Protein AF-A0A951NKJ4-F1 (afdb_monomer_lite)

Radius of gyration: 21.26 Å; chains: 1; bounding box: 44×71×41 Å

Foldseek 3Di:
DADPPQDDPVRVCLQQVLCVLVVVVLVVLCVVVVWDWDACPPNFGKTWTWDADPQKIKIWIWGQQDSVLSFIWIKIKIWHDDPNFIWIDMDTLDDRHRSVVCSVCVNVSVVVRVVVRVVDDPVNTGGDDPPPGRPVVVVPPPPPPVVVVVVVVVVVVVVVVVVVPD

Structure (mmCIF, N/CA/C/O backbone):
data_AF-A0A951NKJ4-F1
#
_entry.id   AF-A0A951NKJ4-F1
#
loop_
_atom_site.group_PDB
_atom_site.id
_atom_sit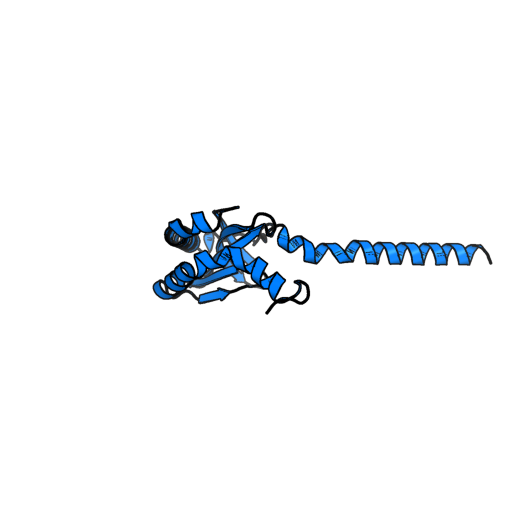e.type_symbol
_atom_site.label_atom_id
_atom_site.label_alt_id
_atom_site.label_comp_id
_atom_site.label_asym_id
_atom_site.label_entity_id
_atom_site.label_seq_id
_atom_site.pdbx_PDB_ins_code
_atom_site.Cartn_x
_atom_site.Cartn_y
_atom_site.Cartn_z
_atom_site.occupancy
_atom_site.B_iso_or_equiv
_atom_site.auth_seq_id
_atom_site.auth_comp_id
_atom_site.auth_asym_id
_atom_site.auth_atom_id
_atom_site.pdbx_PDB_model_num
ATOM 1 N N . MET A 1 1 ? -3.614 14.538 -9.812 1.00 42.12 1 MET A N 1
ATOM 2 C CA . MET A 1 1 ? -3.002 15.670 -10.545 1.00 42.12 1 MET A CA 1
ATOM 3 C C . MET A 1 1 ? -1.545 15.747 -10.124 1.00 42.12 1 MET A C 1
ATOM 5 O O . MET A 1 1 ? -1.299 15.457 -8.957 1.00 42.12 1 MET A O 1
ATOM 9 N N . PRO A 1 2 ? -0.606 16.087 -11.025 1.00 43.12 2 PRO A N 1
ATOM 10 C CA . PRO A 1 2 ? 0.763 16.387 -10.625 1.00 43.12 2 PRO A CA 1
ATOM 11 C C . PRO A 1 2 ? 0.708 17.581 -9.671 1.00 43.12 2 PRO A C 1
ATOM 13 O O . PRO A 1 2 ? 0.096 18.592 -10.014 1.00 43.12 2 PRO A O 1
ATOM 16 N N . ASN A 1 3 ? 1.285 17.452 -8.478 1.00 48.06 3 ASN A N 1
ATOM 17 C CA . ASN A 1 3 ? 1.550 18.628 -7.661 1.00 48.06 3 ASN A CA 1
ATOM 18 C C . ASN A 1 3 ? 2.606 19.473 -8.382 1.00 48.06 3 ASN A C 1
ATOM 20 O O . ASN A 1 3 ? 3.521 18.952 -9.021 1.00 48.06 3 ASN A O 1
ATOM 24 N N . ASP A 1 4 ? 2.455 20.781 -8.253 1.00 45.28 4 ASP A N 1
ATOM 25 C CA . ASP A 1 4 ? 3.088 21.897 -8.967 1.00 45.28 4 ASP A CA 1
ATOM 26 C C . ASP A 1 4 ? 4.636 21.906 -8.927 1.00 45.28 4 ASP A C 1
ATOM 28 O O . ASP A 1 4 ? 5.287 22.791 -9.482 1.00 45.28 4 ASP A O 1
ATOM 32 N N . SER A 1 5 ? 5.235 20.919 -8.262 1.00 51.00 5 SER A N 1
ATOM 33 C CA . SER A 1 5 ? 6.661 20.714 -8.043 1.00 51.00 5 SER A CA 1
ATOM 34 C C . SER A 1 5 ? 7.296 19.626 -8.923 1.00 51.00 5 SER A C 1
ATOM 36 O O . SER A 1 5 ? 8.517 19.491 -8.890 1.00 51.00 5 SER A O 1
ATOM 38 N N . GLN A 1 6 ? 6.530 18.872 -9.728 1.00 51.56 6 GLN A N 1
ATOM 39 C CA . GLN A 1 6 ? 7.053 17.729 -10.500 1.00 51.56 6 GLN A CA 1
ATOM 40 C C . GLN A 1 6 ? 6.871 17.863 -12.020 1.00 51.56 6 GLN A C 1
ATOM 42 O O . GLN A 1 6 ? 6.165 17.085 -12.651 1.00 51.56 6 GLN A O 1
ATOM 47 N N . GLY A 1 7 ? 7.580 18.828 -12.614 1.00 60.50 7 GLY A N 1
ATOM 48 C CA . GLY A 1 7 ? 7.988 18.790 -14.025 1.00 60.50 7 GLY A CA 1
ATOM 49 C C . GLY A 1 7 ? 6.879 18.715 -15.087 1.00 60.50 7 GLY A C 1
ATOM 50 O O . GLY A 1 7 ? 5.689 18.865 -14.830 1.00 60.50 7 GLY A O 1
ATOM 51 N N . SER A 1 8 ? 7.298 18.554 -16.344 1.00 76.94 8 SER A N 1
ATOM 52 C CA . SER A 1 8 ? 6.390 18.359 -17.479 1.00 76.94 8 SER A CA 1
ATOM 53 C C . SER A 1 8 ? 5.602 17.044 -17.339 1.00 76.94 8 SER A C 1
ATOM 55 O O . SER A 1 8 ? 6.033 16.158 -16.600 1.00 76.94 8 SER A O 1
ATOM 57 N N . PRO A 1 9 ? 4.495 16.852 -18.083 1.00 83.31 9 PRO A N 1
ATOM 58 C CA . PRO A 1 9 ? 3.787 15.567 -18.142 1.00 83.31 9 PRO A CA 1
ATOM 59 C C . PRO A 1 9 ? 4.709 14.352 -18.353 1.00 83.31 9 PRO A C 1
ATOM 61 O O . PRO A 1 9 ? 4.499 13.309 -17.739 1.00 83.31 9 PRO A O 1
ATOM 64 N N . ASP A 1 10 ? 5.781 14.515 -19.133 1.00 85.56 10 ASP A N 1
ATOM 65 C CA . ASP A 1 10 ? 6.783 13.470 -19.376 1.00 85.56 10 ASP A CA 1
ATOM 66 C C . ASP A 1 10 ? 7.566 13.077 -18.113 1.00 85.56 10 ASP A C 1
ATOM 68 O O . ASP A 1 10 ? 7.984 11.931 -17.962 1.00 85.56 10 ASP A O 1
ATOM 72 N N . ALA A 1 11 ? 7.807 14.026 -17.201 1.00 85.38 11 ALA A N 1
ATOM 73 C CA . ALA A 1 11 ? 8.478 13.745 -15.936 1.00 85.38 11 ALA A CA 1
ATOM 74 C C . ALA A 1 11 ? 7.587 12.886 -15.034 1.00 85.38 11 ALA A C 1
ATOM 76 O O . ALA A 1 11 ? 8.049 11.880 -14.504 1.00 85.38 11 ALA A O 1
ATOM 77 N N . TRP A 1 12 ? 6.303 13.231 -14.943 1.00 87.31 12 TRP A N 1
ATOM 78 C CA . TRP A 1 12 ? 5.326 12.446 -14.194 1.00 87.31 12 TRP A CA 1
ATOM 79 C C . TRP A 1 12 ? 5.147 11.036 -14.770 1.00 87.31 12 TRP A C 1
ATOM 81 O O . TRP A 1 12 ? 5.111 10.055 -14.031 1.00 87.31 12 TRP A O 1
ATOM 91 N N . GLU A 1 13 ? 5.113 10.910 -16.097 1.00 89.50 13 GLU A N 1
ATOM 92 C CA . GLU A 1 13 ? 5.053 9.607 -16.760 1.00 89.50 13 GLU A CA 1
ATOM 93 C C . GLU A 1 13 ? 6.248 8.710 -16.399 1.00 89.50 13 GLU A C 1
ATOM 95 O O . GLU A 1 13 ? 6.059 7.518 -16.148 1.00 89.50 13 GLU A O 1
ATOM 100 N N . ARG A 1 14 ? 7.463 9.267 -16.310 1.00 89.94 14 ARG A N 1
ATOM 101 C CA . ARG A 1 14 ? 8.644 8.509 -15.865 1.00 89.94 14 ARG A CA 1
ATOM 102 C C . ARG A 1 14 ? 8.539 8.058 -14.411 1.00 89.94 14 ARG A C 1
ATOM 104 O O . ARG A 1 14 ? 8.940 6.941 -14.109 1.00 89.94 14 ARG A O 1
ATOM 111 N N . LEU A 1 15 ? 7.980 8.896 -13.542 1.00 91.19 15 LEU A N 1
ATOM 112 C CA . LEU A 1 15 ? 7.789 8.580 -12.125 1.00 91.19 15 LEU A CA 1
ATOM 113 C C . LEU A 1 15 ? 6.744 7.488 -11.898 1.00 91.19 15 LEU A C 1
ATOM 115 O O . LEU A 1 15 ? 6.904 6.645 -11.023 1.00 91.19 15 LEU A O 1
ATOM 119 N N . GLU A 1 16 ? 5.676 7.470 -12.691 1.00 93.44 16 GLU A N 1
ATOM 120 C CA . GLU A 1 16 ? 4.668 6.412 -12.602 1.00 93.44 16 GLU A CA 1
ATOM 121 C C . GLU A 1 16 ? 5.094 5.103 -13.270 1.00 93.44 16 GLU A C 1
ATOM 123 O O . GLU A 1 16 ? 4.543 4.049 -12.940 1.00 93.44 16 GLU A O 1
ATOM 128 N N . ALA A 1 17 ? 6.038 5.150 -14.216 1.00 94.62 17 ALA A N 1
ATOM 129 C CA . ALA A 1 17 ? 6.420 3.998 -15.026 1.00 94.62 17 ALA A CA 1
ATOM 130 C C . ALA A 1 17 ? 6.733 2.728 -14.204 1.00 94.62 17 ALA A C 1
ATOM 132 O O . ALA A 1 17 ? 6.214 1.676 -14.586 1.00 94.62 17 ALA A O 1
ATOM 133 N N . PRO A 1 18 ? 7.455 2.793 -13.063 1.00 95.75 18 PRO A N 1
ATOM 134 C CA . PRO A 1 18 ? 7.733 1.622 -12.230 1.00 95.75 18 PRO A CA 1
ATOM 135 C C . PRO A 1 18 ? 6.489 0.918 -11.680 1.00 95.75 18 PRO A C 1
ATOM 137 O O . PRO A 1 18 ? 6.519 -0.281 -11.451 1.00 95.75 18 PRO A O 1
ATOM 140 N N . LEU A 1 19 ? 5.367 1.613 -11.480 1.00 96.31 19 LEU A N 1
ATOM 141 C CA . LEU A 1 19 ? 4.150 0.995 -10.937 1.00 96.31 19 LEU A CA 1
ATOM 142 C C . LEU A 1 19 ? 3.266 0.355 -12.014 1.00 96.31 19 LEU A C 1
ATOM 144 O O . LEU A 1 19 ? 2.434 -0.497 -11.698 1.00 96.31 19 LEU A O 1
ATOM 148 N N . ARG A 1 20 ? 3.449 0.721 -13.290 1.00 95.38 20 ARG A N 1
ATOM 149 C CA . ARG A 1 20 ? 2.605 0.249 -14.404 1.00 95.38 20 ARG A CA 1
ATOM 150 C C . ARG A 1 20 ? 2.521 -1.278 -14.527 1.00 95.38 20 ARG A C 1
ATOM 152 O O . ARG A 1 20 ? 1.413 -1.756 -14.775 1.00 95.38 20 ARG A O 1
ATOM 159 N N . PRO A 1 21 ? 3.602 -2.063 -14.341 1.00 96.19 21 PRO A N 1
ATOM 160 C CA . PRO A 1 21 ? 3.511 -3.524 -14.386 1.00 96.19 21 PRO A CA 1
ATOM 161 C C . PRO A 1 21 ? 2.542 -4.110 -13.345 1.00 96.19 21 PRO A C 1
ATOM 163 O O . PRO A 1 21 ? 1.961 -5.171 -13.567 1.00 96.19 21 PRO A O 1
ATOM 166 N N . LEU A 1 22 ? 2.318 -3.405 -12.232 1.00 97.50 22 LEU A N 1
ATOM 167 C CA . LEU A 1 22 ? 1.516 -3.866 -11.093 1.00 97.50 22 LEU A CA 1
ATOM 168 C C . LEU A 1 22 ? 0.029 -3.495 -11.216 1.00 97.50 22 LEU A C 1
ATOM 170 O O . LEU A 1 22 ? -0.824 -4.143 -10.609 1.00 97.50 22 LEU A O 1
ATOM 174 N N . ASP A 1 23 ? -0.296 -2.475 -12.014 1.00 97.06 23 ASP A N 1
ATOM 175 C CA . ASP A 1 23 ? -1.623 -1.851 -12.097 1.00 97.06 23 ASP A CA 1
ATOM 176 C C . ASP A 1 23 ? -2.765 -2.853 -12.316 1.00 97.06 23 ASP A C 1
ATOM 178 O O . ASP A 1 23 ? -3.812 -2.773 -11.668 1.00 97.06 23 ASP A O 1
ATOM 182 N N . SER A 1 24 ? -2.584 -3.791 -13.250 1.00 97.38 24 SER A N 1
ATOM 183 C CA . SER A 1 24 ? -3.634 -4.753 -13.601 1.00 97.38 24 SER A CA 1
ATOM 184 C C . SER A 1 24 ? -3.962 -5.687 -12.433 1.00 97.38 24 SER A C 1
ATOM 186 O O . SER A 1 24 ? -5.136 -5.876 -12.106 1.00 97.38 24 SER A O 1
ATOM 188 N N . ALA A 1 25 ? -2.933 -6.201 -11.757 1.00 97.88 25 ALA A N 1
ATOM 189 C CA . ALA A 1 25 ? -3.075 -7.085 -10.611 1.00 97.88 25 ALA A CA 1
ATOM 190 C C . ALA A 1 25 ? -3.651 -6.344 -9.399 1.00 97.88 25 ALA A C 1
ATOM 192 O O . ALA A 1 25 ? -4.570 -6.848 -8.758 1.00 97.88 25 ALA A O 1
ATOM 193 N N . VAL A 1 26 ? -3.188 -5.118 -9.125 1.00 98.44 26 VAL A N 1
ATOM 194 C CA . VAL A 1 26 ? -3.698 -4.297 -8.016 1.00 98.44 26 VAL A CA 1
ATOM 195 C C . VAL A 1 26 ? -5.179 -3.955 -8.212 1.00 98.44 26 VAL A C 1
ATOM 197 O O . VAL A 1 26 ? -5.975 -4.120 -7.286 1.00 98.44 26 VAL A O 1
ATOM 200 N N . ARG A 1 27 ? -5.589 -3.546 -9.423 1.00 98.56 27 ARG A N 1
ATOM 201 C CA . ARG A 1 27 ? -7.004 -3.271 -9.741 1.00 98.56 27 ARG A CA 1
ATOM 202 C C . ARG A 1 27 ? -7.867 -4.526 -9.635 1.00 98.56 27 ARG A C 1
ATOM 204 O O . ARG A 1 27 ? -8.955 -4.474 -9.061 1.00 98.56 27 ARG A O 1
ATOM 211 N N . ALA A 1 28 ? -7.389 -5.658 -10.155 1.00 98.38 28 ALA A N 1
ATOM 212 C CA . ALA A 1 28 ? -8.097 -6.929 -10.038 1.00 98.38 28 ALA A CA 1
ATOM 213 C C . ALA A 1 28 ? -8.256 -7.345 -8.568 1.00 98.38 28 ALA A C 1
ATOM 215 O O . ALA A 1 28 ? -9.346 -7.734 -8.153 1.00 98.38 28 ALA A O 1
ATOM 216 N N . PHE A 1 29 ? -7.199 -7.205 -7.768 1.00 98.56 29 PHE A N 1
ATOM 217 C CA . PHE A 1 29 ? -7.218 -7.489 -6.339 1.00 98.56 29 PHE A CA 1
ATOM 218 C C . PHE A 1 29 ? -8.225 -6.606 -5.591 1.00 98.56 29 PHE A C 1
ATOM 220 O O . PHE A 1 29 ? -9.040 -7.127 -4.827 1.00 98.56 29 PHE A O 1
ATOM 227 N N . ALA A 1 30 ? -8.226 -5.296 -5.862 1.00 98.56 30 ALA A N 1
ATOM 228 C CA . ALA A 1 30 ? -9.195 -4.358 -5.301 1.00 98.56 30 ALA A CA 1
ATOM 229 C C . ALA A 1 30 ? -10.636 -4.796 -5.602 1.00 98.56 30 ALA A C 1
ATOM 231 O O . ALA A 1 30 ? -11.456 -4.906 -4.692 1.00 98.56 30 ALA A O 1
ATOM 232 N N . GLY A 1 31 ? -10.918 -5.138 -6.865 1.00 98.38 31 GLY A N 1
ATOM 233 C CA . GLY A 1 31 ? -12.230 -5.616 -7.299 1.00 98.38 31 GLY A CA 1
ATOM 234 C C . GLY A 1 31 ? -12.650 -6.933 -6.640 1.00 98.38 31 GLY A C 1
ATOM 235 O O . GLY A 1 31 ? -13.787 -7.051 -6.190 1.00 98.38 31 GLY A O 1
ATOM 236 N N . ARG A 1 32 ? -11.738 -7.911 -6.526 1.00 98.38 32 ARG A N 1
ATOM 237 C CA . ARG A 1 32 ? -12.019 -9.213 -5.888 1.00 98.38 32 ARG A CA 1
ATOM 238 C C . ARG A 1 32 ? -12.374 -9.085 -4.408 1.00 98.38 32 ARG A C 1
ATOM 240 O O . ARG A 1 32 ? -13.208 -9.842 -3.920 1.00 98.38 32 ARG A O 1
ATOM 247 N N . HIS A 1 33 ? -11.740 -8.151 -3.701 1.00 97.94 33 HIS A N 1
ATOM 248 C CA . HIS A 1 33 ? -11.894 -7.984 -2.252 1.00 97.94 33 HIS A CA 1
ATOM 249 C C . HIS A 1 33 ? -12.809 -6.827 -1.846 1.00 97.94 33 HIS A C 1
ATOM 251 O O . HIS A 1 33 ? -13.009 -6.620 -0.650 1.00 97.94 33 HIS A O 1
ATOM 257 N N . GLY A 1 34 ? -13.366 -6.087 -2.809 1.00 97.56 34 GLY A N 1
ATOM 258 C CA . GLY A 1 34 ? -14.214 -4.923 -2.545 1.00 97.56 34 GLY A CA 1
ATOM 259 C C . GLY A 1 34 ? -13.470 -3.781 -1.848 1.00 97.56 34 GLY A C 1
ATOM 260 O O . GLY A 1 34 ? -14.038 -3.131 -0.976 1.00 97.56 34 GLY A O 1
ATOM 261 N N . LEU A 1 35 ? -12.194 -3.578 -2.186 1.00 98.38 35 LEU A N 1
ATOM 262 C CA . LEU A 1 35 ? -11.351 -2.526 -1.613 1.00 98.38 35 LEU A CA 1
ATOM 263 C C . LEU A 1 35 ? -11.453 -1.254 -2.457 1.00 98.38 35 LEU A C 1
ATOM 265 O O . LEU A 1 35 ? -11.546 -1.316 -3.684 1.00 98.38 35 LEU A O 1
ATOM 269 N N . GLU A 1 36 ? -11.379 -0.100 -1.806 1.00 98.31 36 GLU A N 1
ATOM 270 C CA . GLU A 1 36 ? -11.234 1.179 -2.495 1.00 98.31 36 GLU A CA 1
ATOM 271 C C . GLU A 1 36 ? -9.793 1.317 -2.998 1.00 98.31 36 GLU A C 1
ATOM 273 O O . GLU A 1 36 ? -8.855 1.216 -2.213 1.00 98.31 36 GLU A O 1
ATOM 278 N N . LEU A 1 37 ? -9.605 1.558 -4.296 1.00 98.19 37 LEU A N 1
ATOM 279 C CA . LEU A 1 37 ? -8.298 1.893 -4.857 1.00 98.19 37 LEU A CA 1
ATOM 280 C C . LEU A 1 37 ? -8.175 3.413 -4.997 1.00 98.19 37 LEU A C 1
ATOM 282 O O . LEU A 1 37 ? -8.919 4.029 -5.758 1.00 98.19 37 LEU A O 1
ATOM 286 N N . VAL A 1 38 ? -7.202 3.994 -4.302 1.00 96.44 38 VAL A N 1
ATOM 287 C CA . VAL A 1 38 ? -6.788 5.392 -4.431 1.00 96.44 38 VAL A CA 1
ATOM 288 C C . VAL A 1 38 ? -5.429 5.422 -5.123 1.00 96.44 38 VAL A C 1
ATOM 290 O O . VAL A 1 38 ? -4.476 4.785 -4.678 1.00 96.44 38 VAL A O 1
ATOM 293 N N . GLU A 1 39 ? -5.334 6.149 -6.231 1.00 94.62 39 GLU A N 1
ATOM 294 C CA . GLU A 1 39 ? -4.097 6.275 -6.999 1.00 94.62 39 GLU A CA 1
ATOM 295 C C . GLU A 1 39 ? -3.434 7.624 -6.717 1.00 94.62 39 GLU A C 1
ATOM 297 O O . GLU A 1 39 ? -4.096 8.662 -6.673 1.00 94.62 39 GLU A O 1
ATOM 302 N N . ASN A 1 40 ? -2.111 7.598 -6.582 1.00 91.38 40 ASN A N 1
ATOM 303 C CA . ASN A 1 40 ? -1.257 8.774 -6.470 1.00 91.38 40 ASN A CA 1
ATOM 304 C C . ASN A 1 40 ? -1.623 9.713 -5.309 1.00 91.38 40 ASN A C 1
ATOM 306 O O . ASN A 1 40 ? -1.713 10.936 -5.472 1.00 91.38 40 ASN A O 1
ATOM 310 N N . ASP A 1 41 ? -1.851 9.128 -4.132 1.00 83.81 41 ASP A N 1
ATOM 311 C CA . ASP A 1 41 ? -2.170 9.889 -2.929 1.00 83.81 41 ASP A CA 1
ATOM 312 C C . ASP A 1 41 ? -1.037 10.865 -2.574 1.00 83.81 41 ASP A C 1
ATOM 314 O O . ASP A 1 41 ? 0.144 10.588 -2.792 1.00 83.81 41 ASP A O 1
ATOM 318 N N . ARG A 1 42 ? -1.416 12.044 -2.065 1.00 82.25 42 ARG A N 1
ATOM 319 C CA . ARG A 1 42 ? -0.500 13.152 -1.717 1.00 82.25 42 ARG A CA 1
ATOM 320 C C . ARG A 1 42 ? 0.457 13.583 -2.848 1.00 82.25 42 ARG A C 1
ATOM 322 O O . ARG A 1 42 ? 1.466 14.230 -2.584 1.00 82.25 42 ARG A O 1
ATOM 329 N N . GLY A 1 43 ? 0.125 13.293 -4.110 1.00 83.50 43 GLY A N 1
ATOM 330 C CA . GLY A 1 43 ? 0.928 13.704 -5.266 1.00 83.50 43 GLY A CA 1
ATOM 331 C C . GLY A 1 43 ? 2.190 12.866 -5.484 1.00 83.50 43 GLY A C 1
ATOM 332 O O . GLY A 1 43 ? 3.135 13.353 -6.098 1.00 83.50 43 GLY A O 1
ATOM 333 N N . TRP A 1 44 ? 2.215 11.624 -4.992 1.00 88.50 4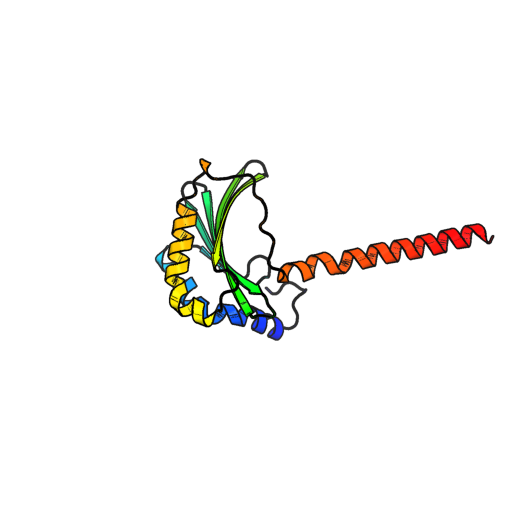4 TRP A N 1
ATOM 334 C CA . TRP A 1 44 ? 3.328 10.690 -5.170 1.00 88.50 44 TRP A CA 1
ATOM 335 C C . TRP A 1 44 ? 2.864 9.388 -5.840 1.00 88.50 44 TRP A C 1
ATOM 337 O O . TRP A 1 44 ? 1.793 8.899 -5.464 1.00 88.50 44 TRP A O 1
ATOM 347 N N . PRO A 1 45 ? 3.628 8.791 -6.782 1.00 93.81 45 PRO A N 1
ATOM 348 C CA . PRO A 1 45 ? 3.241 7.544 -7.439 1.00 93.81 45 PRO A CA 1
ATOM 349 C C . PRO A 1 45 ? 2.928 6.433 -6.433 1.00 93.81 45 PRO A C 1
ATOM 351 O O . PRO A 1 45 ? 3.804 5.942 -5.715 1.00 93.81 45 PRO A O 1
ATOM 354 N N . SER A 1 46 ? 1.653 6.050 -6.369 1.00 95.69 46 SER A N 1
ATOM 355 C CA . SER A 1 46 ? 1.157 5.070 -5.402 1.00 95.69 46 SER A CA 1
ATOM 356 C C . SER A 1 46 ? -0.148 4.413 -5.847 1.00 95.69 46 SER A C 1
ATOM 358 O O . SER A 1 46 ? -0.917 4.967 -6.639 1.00 95.69 46 SER A O 1
ATOM 360 N N . ARG A 1 47 ? -0.400 3.215 -5.324 1.00 97.56 47 ARG A N 1
ATOM 361 C CA . ARG A 1 47 ? -1.651 2.463 -5.401 1.00 97.56 47 ARG A CA 1
ATOM 362 C C . ARG A 1 47 ? -2.025 2.052 -3.985 1.00 97.56 47 ARG A C 1
ATOM 364 O O . ARG A 1 47 ? -1.452 1.118 -3.426 1.00 97.56 47 ARG A O 1
ATOM 371 N N . ARG A 1 48 ? -2.969 2.783 -3.409 1.00 97.88 48 ARG A N 1
ATOM 372 C CA . ARG A 1 48 ? -3.456 2.582 -2.052 1.00 97.88 48 ARG A CA 1
ATOM 373 C C . ARG A 1 48 ? -4.766 1.814 -2.085 1.00 97.88 48 ARG A C 1
ATOM 375 O O . ARG A 1 48 ? -5.756 2.305 -2.614 1.00 97.88 48 ARG A O 1
ATOM 382 N N . LEU A 1 49 ? -4.790 0.639 -1.479 1.00 98.50 49 LEU A N 1
ATOM 383 C CA . LEU A 1 49 ? -5.992 -0.161 -1.271 1.00 98.50 49 LEU A CA 1
ATOM 384 C C . LEU A 1 49 ? -6.532 0.114 0.126 1.00 98.50 49 LEU A C 1
ATOM 386 O O . LEU A 1 49 ? -5.846 -0.199 1.091 1.00 98.50 49 LEU A O 1
ATOM 390 N N . ARG A 1 50 ? -7.740 0.667 0.253 1.00 98.19 50 ARG A N 1
ATOM 391 C CA . ARG A 1 50 ? -8.359 1.028 1.535 1.00 98.19 50 ARG A CA 1
ATOM 392 C C . ARG A 1 50 ? -9.601 0.209 1.826 1.00 98.19 50 ARG A C 1
ATOM 394 O O . ARG A 1 50 ? -10.359 -0.152 0.926 1.00 98.19 50 ARG A O 1
ATOM 401 N N . TRP A 1 51 ? -9.818 -0.047 3.108 1.00 98.25 51 TRP A N 1
ATOM 402 C CA . TRP A 1 51 ? -11.084 -0.554 3.615 1.00 98.25 51 TRP A CA 1
ATOM 403 C C . TRP A 1 51 ? -11.235 -0.235 5.100 1.00 98.25 51 TRP A C 1
ATOM 405 O O . TRP A 1 51 ? -10.256 -0.040 5.819 1.00 98.25 51 TRP A O 1
ATOM 415 N N . THR A 1 52 ? -12.476 -0.251 5.571 1.00 97.38 52 THR A N 1
ATOM 416 C CA . THR A 1 52 ? -12.799 -0.099 6.990 1.00 97.38 52 THR A CA 1
ATOM 417 C C . THR A 1 52 ? -13.470 -1.373 7.468 1.00 97.38 52 THR A C 1
ATOM 419 O O . THR A 1 52 ? -14.434 -1.849 6.872 1.00 97.38 52 THR A O 1
ATOM 422 N N . GLU A 1 53 ? -12.983 -1.936 8.569 1.00 95.56 53 GLU A N 1
ATOM 423 C CA . GLU A 1 53 ? -13.568 -3.137 9.166 1.00 95.56 53 GLU A CA 1
ATOM 424 C C . GLU A 1 53 ? -13.599 -2.981 10.687 1.00 95.56 53 GLU A C 1
ATOM 426 O O . GLU A 1 53 ? -12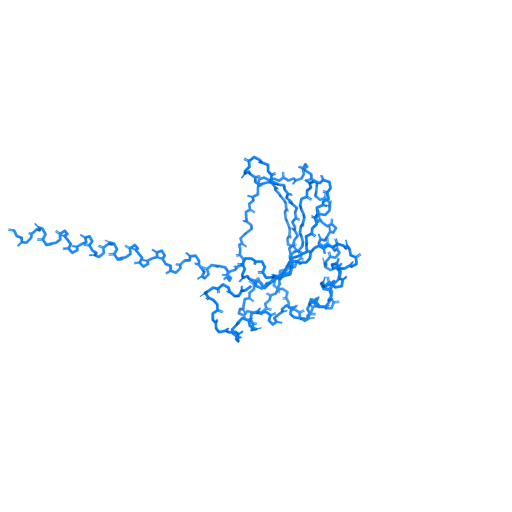.624 -2.548 11.304 1.00 95.56 53 GLU A O 1
ATOM 431 N N . ALA A 1 54 ? -14.759 -3.254 11.290 1.00 94.06 54 ALA A N 1
ATOM 432 C CA . ALA A 1 54 ? -15.026 -3.049 12.717 1.00 94.06 54 ALA A CA 1
ATOM 433 C C . ALA A 1 54 ? -14.715 -1.626 13.241 1.00 94.06 54 ALA A C 1
ATOM 435 O O . ALA A 1 54 ? -14.475 -1.445 14.436 1.00 94.06 54 ALA A O 1
ATOM 436 N N . GLY A 1 55 ? -14.751 -0.604 12.376 1.00 94.62 55 GLY A N 1
ATOM 437 C CA . GLY A 1 55 ? -14.429 0.789 12.714 1.00 94.62 55 GLY A CA 1
ATOM 438 C C . GLY A 1 55 ? -12.937 1.046 12.945 1.00 94.62 55 GLY A C 1
ATOM 439 O O . GLY A 1 55 ? -12.596 1.902 13.760 1.00 94.62 55 GLY A O 1
ATOM 440 N N . VAL A 1 56 ? -12.081 0.259 12.290 1.00 96.94 56 VAL A N 1
ATOM 441 C CA . VAL A 1 56 ? -10.641 0.488 12.129 1.00 96.94 56 VAL A CA 1
ATOM 442 C C . VAL A 1 56 ? -10.377 0.658 10.633 1.00 96.94 56 VAL A C 1
ATOM 444 O O . VAL A 1 56 ? -10.766 -0.205 9.836 1.00 96.94 56 VAL A O 1
ATOM 447 N N . GLU A 1 57 ? -9.769 1.782 10.264 1.00 97.69 57 GLU A N 1
ATOM 448 C CA . GLU A 1 57 ? -9.315 2.073 8.902 1.00 97.69 57 GLU A CA 1
ATOM 449 C C . GLU A 1 57 ? -8.095 1.214 8.590 1.00 97.69 57 GLU A C 1
ATOM 451 O O . GLU A 1 57 ? -7.246 1.003 9.456 1.00 97.69 57 GLU A O 1
ATOM 456 N N . ARG A 1 58 ? -8.000 0.699 7.367 1.00 98.12 58 ARG A N 1
ATOM 457 C CA . ARG A 1 58 ? -6.885 -0.137 6.926 1.00 98.12 58 ARG A CA 1
ATOM 458 C C . ARG A 1 58 ? -6.455 0.239 5.527 1.00 98.12 58 ARG A C 1
ATOM 460 O O . ARG A 1 58 ? -7.283 0.633 4.701 1.00 98.12 58 ARG A O 1
ATOM 467 N N . ALA A 1 59 ? -5.165 0.074 5.265 1.00 97.69 59 ALA A N 1
ATOM 468 C CA . ALA A 1 59 ? -4.626 0.211 3.931 1.00 97.69 59 ALA A CA 1
ATOM 469 C C . ALA A 1 59 ? -3.501 -0.775 3.626 1.00 97.69 59 ALA A C 1
ATOM 471 O O . ALA A 1 59 ? -2.767 -1.210 4.512 1.00 97.69 59 ALA A O 1
ATOM 472 N N . VAL A 1 60 ? -3.364 -1.071 2.337 1.00 98.25 60 VAL A N 1
ATOM 473 C CA . VAL A 1 60 ? -2.143 -1.599 1.729 1.00 98.25 60 VAL A CA 1
ATOM 474 C C . VAL A 1 60 ? -1.695 -0.592 0.679 1.00 98.25 60 VAL A C 1
ATOM 476 O O . VAL A 1 60 ? -2.469 -0.259 -0.216 1.00 98.25 60 VAL A O 1
ATOM 479 N N . ASP A 1 61 ? -0.465 -0.114 0.789 1.00 96.88 61 ASP A N 1
ATOM 480 C CA . ASP A 1 61 ? 0.144 0.831 -0.136 1.00 96.88 61 ASP A CA 1
ATOM 481 C C . ASP A 1 61 ? 1.217 0.142 -0.969 1.00 96.88 61 ASP A C 1
ATOM 483 O O . ASP A 1 61 ? 2.135 -0.464 -0.419 1.00 96.88 61 A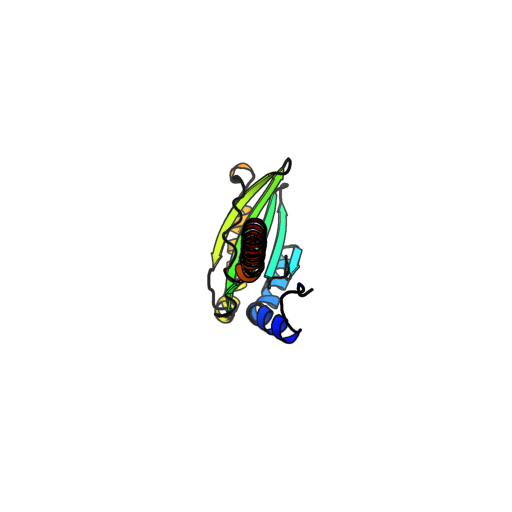SP A O 1
ATOM 487 N N . VAL A 1 62 ? 1.122 0.282 -2.291 1.00 97.62 62 VAL A N 1
ATOM 488 C CA . VAL A 1 62 ? 2.199 -0.021 -3.240 1.00 97.62 62 VAL A CA 1
ATOM 489 C C . VAL A 1 62 ? 2.673 1.298 -3.829 1.00 97.62 62 VAL A C 1
ATOM 491 O O . VAL A 1 62 ? 1.879 2.005 -4.443 1.00 97.62 62 VAL A O 1
ATOM 494 N N . PHE A 1 63 ? 3.932 1.674 -3.645 1.00 95.12 63 PHE A N 1
ATOM 495 C CA . PHE A 1 63 ? 4.404 3.000 -4.055 1.00 95.12 63 PHE A CA 1
ATOM 496 C C . PHE A 1 63 ? 5.856 2.995 -4.504 1.00 95.12 63 PHE A C 1
ATOM 498 O O . PHE A 1 63 ? 6.622 2.095 -4.162 1.00 95.12 63 PHE A O 1
ATOM 505 N N . LEU A 1 64 ? 6.227 4.023 -5.268 1.00 94.88 64 LEU A N 1
ATOM 506 C CA . LEU A 1 64 ? 7.612 4.269 -5.655 1.00 94.88 64 LEU A CA 1
ATOM 507 C C . LEU A 1 64 ? 8.426 4.640 -4.407 1.00 94.88 64 LEU A C 1
ATOM 509 O O . LEU A 1 64 ? 8.168 5.669 -3.791 1.00 94.88 64 LEU A O 1
ATOM 513 N N . GLN A 1 65 ? 9.385 3.813 -4.004 1.00 92.62 65 GLN A N 1
ATOM 514 C CA . GLN A 1 65 ? 10.213 4.077 -2.825 1.00 92.62 65 GLN A CA 1
ATOM 515 C C . GLN A 1 65 ? 11.463 4.887 -3.17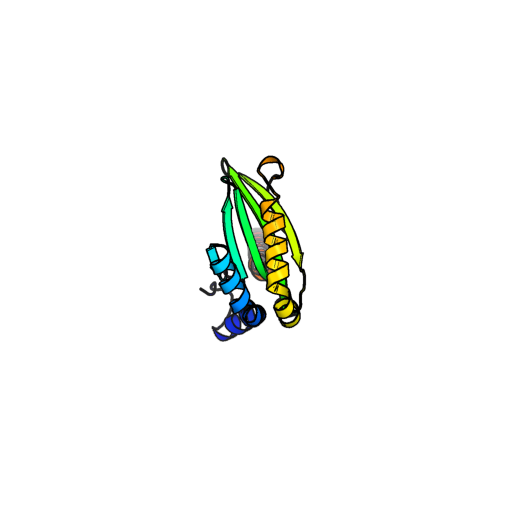8 1.00 92.62 65 GLN A C 1
ATOM 517 O O . GLN A 1 65 ? 11.876 5.753 -2.407 1.00 92.62 65 GLN A O 1
ATOM 522 N N . ASP A 1 66 ? 12.051 4.608 -4.341 1.00 90.25 66 ASP A N 1
ATOM 523 C CA . ASP A 1 66 ? 13.259 5.264 -4.832 1.00 90.25 66 ASP A CA 1
ATOM 524 C C . ASP A 1 66 ? 13.082 5.602 -6.314 1.00 90.25 66 ASP A C 1
ATOM 526 O O . ASP A 1 66 ? 12.920 4.707 -7.143 1.00 90.25 66 ASP A O 1
ATOM 530 N N . GLU A 1 67 ? 13.081 6.896 -6.629 1.00 89.75 67 GLU A N 1
ATOM 531 C CA . GLU A 1 67 ? 12.950 7.404 -7.996 1.00 89.75 67 GLU A CA 1
ATOM 532 C C . GLU A 1 67 ? 14.163 7.053 -8.861 1.00 89.75 67 GLU A C 1
ATOM 534 O O . GLU A 1 67 ? 13.995 6.659 -10.013 1.00 89.75 67 GLU A O 1
ATOM 539 N N . GLU A 1 68 ? 15.375 7.177 -8.315 1.00 88.75 68 GLU A N 1
ATOM 540 C CA . GLU A 1 68 ? 16.611 6.971 -9.070 1.00 88.75 68 GLU A CA 1
ATOM 541 C C . GLU A 1 68 ? 16.806 5.488 -9.383 1.00 88.75 68 GLU A C 1
ATOM 543 O O . GLU A 1 68 ? 17.131 5.118 -10.512 1.00 88.75 68 GLU A O 1
ATOM 548 N N . ALA A 1 69 ? 16.553 4.632 -8.392 1.00 90.31 69 ALA A N 1
ATOM 549 C CA . ALA A 1 69 ? 16.637 3.187 -8.558 1.00 90.31 69 ALA A CA 1
ATOM 550 C C . ALA A 1 69 ? 15.374 2.573 -9.193 1.00 90.31 69 ALA A C 1
ATOM 552 O O . ALA A 1 69 ? 15.388 1.396 -9.545 1.00 90.31 69 ALA A O 1
ATOM 553 N N . GLY A 1 70 ? 14.278 3.331 -9.314 1.00 92.50 70 GLY A N 1
ATOM 554 C CA . GLY A 1 70 ? 12.994 2.837 -9.821 1.00 92.50 70 GLY A CA 1
ATOM 555 C C . GLY A 1 70 ? 12.385 1.723 -8.965 1.00 92.50 70 GLY A C 1
ATOM 556 O O . GLY A 1 70 ? 11.626 0.901 -9.477 1.00 92.50 70 GLY A O 1
ATOM 557 N N . THR A 1 71 ? 12.733 1.660 -7.677 1.00 95.12 71 THR A N 1
ATOM 558 C CA . THR A 1 71 ? 12.286 0.575 -6.794 1.00 95.12 71 THR A CA 1
ATOM 559 C C . THR A 1 71 ? 10.980 0.918 -6.101 1.00 95.12 71 THR A C 1
ATOM 561 O O . THR A 1 71 ? 10.706 2.074 -5.766 1.00 95.12 71 THR A O 1
ATOM 564 N N . VAL A 1 72 ? 10.173 -0.107 -5.857 1.00 96.12 72 VAL A N 1
ATOM 565 C CA . VAL A 1 72 ? 8.857 0.012 -5.229 1.00 96.12 72 VAL A CA 1
ATOM 566 C C . VAL A 1 72 ? 8.847 -0.643 -3.852 1.00 96.12 72 VAL A C 1
ATOM 568 O O . VAL A 1 72 ? 9.662 -1.514 -3.546 1.00 96.12 72 VAL A O 1
ATOM 571 N N . ALA A 1 73 ? 7.910 -0.230 -3.009 1.00 96.25 73 ALA A N 1
ATOM 572 C CA . ALA A 1 73 ? 7.684 -0.832 -1.704 1.00 96.25 73 ALA A CA 1
ATOM 573 C C . ALA A 1 73 ? 6.215 -1.199 -1.513 1.00 96.25 73 ALA A C 1
ATOM 575 O O . ALA A 1 73 ? 5.326 -0.608 -2.132 1.00 96.25 73 ALA A O 1
ATOM 576 N N . VAL A 1 74 ? 5.984 -2.177 -0.634 1.00 97.44 74 VAL A N 1
ATOM 577 C CA . VAL A 1 74 ? 4.652 -2.562 -0.171 1.00 97.44 74 VAL A CA 1
ATOM 578 C C . VAL A 1 74 ? 4.585 -2.417 1.341 1.00 97.44 74 VAL A C 1
ATOM 580 O O . VAL A 1 74 ? 5.373 -3.023 2.071 1.00 97.44 74 VAL A O 1
ATOM 583 N N . TRP A 1 75 ? 3.621 -1.632 1.802 1.00 95.75 75 TRP A N 1
ATOM 584 C CA . TRP A 1 75 ? 3.402 -1.297 3.204 1.00 95.75 75 TRP A CA 1
ATOM 585 C C . TRP A 1 75 ? 1.949 -1.569 3.584 1.00 95.75 75 TRP A C 1
ATOM 587 O O . TRP A 1 75 ? 1.044 -1.373 2.777 1.00 95.75 75 TRP A O 1
ATOM 597 N N . ALA A 1 76 ? 1.712 -2.032 4.806 1.00 97.12 76 ALA A N 1
ATOM 598 C CA . ALA A 1 76 ? 0.372 -2.239 5.338 1.00 97.12 76 ALA A CA 1
ATOM 599 C C . ALA A 1 76 ? 0.173 -1.413 6.600 1.00 97.12 76 ALA A C 1
ATOM 601 O O . ALA A 1 76 ? 1.087 -1.297 7.418 1.00 97.12 76 ALA A O 1
ATOM 602 N N . ALA A 1 77 ? -1.041 -0.907 6.793 1.00 96.69 77 ALA A N 1
ATOM 603 C CA . ALA A 1 77 ? -1.402 -0.136 7.970 1.00 96.69 77 ALA A CA 1
ATOM 604 C C . ALA A 1 77 ? -2.834 -0.383 8.434 1.00 96.69 77 ALA A C 1
ATOM 606 O O . ALA A 1 77 ? -3.730 -0.667 7.639 1.00 96.69 77 ALA A O 1
ATOM 607 N N . ALA A 1 78 ? -3.038 -0.205 9.736 1.00 97.56 78 ALA A N 1
ATOM 608 C CA . ALA A 1 78 ? -4.339 -0.080 10.372 1.00 97.56 78 ALA A CA 1
ATOM 609 C C . ALA A 1 78 ? -4.314 1.119 11.324 1.00 97.56 78 ALA A C 1
ATOM 611 O O . ALA A 1 78 ? -3.335 1.312 12.045 1.00 97.56 78 ALA A O 1
ATOM 612 N N . TRP A 1 79 ? -5.365 1.933 11.336 1.00 97.06 79 TRP A N 1
ATOM 613 C CA . TRP A 1 79 ? -5.443 3.096 12.214 1.00 97.06 79 TRP A CA 1
ATOM 614 C C . TRP A 1 79 ? -6.878 3.466 12.592 1.00 97.06 79 TRP A C 1
ATOM 616 O O . TRP A 1 79 ? -7.859 3.048 11.977 1.00 97.06 79 TRP A O 1
ATOM 626 N N . ILE A 1 80 ? -6.995 4.284 13.633 1.00 96.75 80 ILE A N 1
ATOM 627 C CA . ILE A 1 80 ? -8.207 5.014 13.992 1.00 96.75 80 ILE A CA 1
ATOM 628 C C . ILE A 1 80 ? -7.857 6.473 14.248 1.00 96.75 80 ILE A C 1
ATOM 630 O O . ILE A 1 80 ? -6.761 6.796 14.704 1.00 96.75 80 ILE A O 1
ATOM 634 N N . GLU A 1 81 ? -8.823 7.348 14.006 1.00 94.56 81 GLU A N 1
ATOM 635 C CA . GLU A 1 81 ? -8.754 8.743 14.423 1.00 94.56 81 GLU A CA 1
ATOM 636 C C . GLU A 1 81 ? -9.725 8.956 15.584 1.00 94.56 81 GLU A C 1
ATOM 638 O O . GLU A 1 81 ? -10.915 8.643 15.485 1.00 94.56 81 GLU A O 1
ATOM 643 N N . ARG A 1 82 ? -9.224 9.459 16.715 1.00 87.81 82 ARG A N 1
ATOM 644 C CA . ARG A 1 82 ? -10.036 9.724 17.906 1.00 87.81 82 ARG A CA 1
ATOM 645 C C . ARG A 1 82 ? -9.556 10.994 18.595 1.00 87.81 82 ARG A C 1
ATOM 647 O O . ARG A 1 82 ? -8.429 11.065 19.056 1.00 87.81 82 ARG A O 1
ATOM 654 N N . GLY A 1 83 ? -10.439 11.987 18.710 1.00 83.12 83 GLY A N 1
ATOM 655 C CA . GLY A 1 83 ? -10.142 13.211 19.465 1.00 83.12 83 GLY A CA 1
ATOM 656 C C . GLY A 1 83 ? -9.017 14.067 18.873 1.00 83.12 83 GLY A C 1
ATOM 657 O O . GLY A 1 83 ? -8.381 14.802 19.615 1.00 83.12 83 GLY A O 1
ATOM 658 N N . GLY A 1 84 ? -8.772 13.972 17.561 1.00 85.56 84 GLY A N 1
ATOM 659 C CA . GLY A 1 84 ? -7.677 14.676 16.883 1.00 85.56 84 GLY A CA 1
ATOM 660 C C . GLY A 1 84 ? -6.337 13.935 16.909 1.00 85.56 84 GLY A C 1
ATOM 661 O O . GLY A 1 84 ? -5.394 14.382 16.266 1.00 85.56 84 GLY A O 1
ATOM 662 N N . GLU A 1 85 ? -6.260 12.792 17.591 1.00 90.56 85 GLU A N 1
ATOM 663 C CA . GLU A 1 85 ? -5.086 11.925 17.600 1.00 90.56 85 GLU A CA 1
ATOM 664 C C . GLU A 1 85 ? -5.312 10.710 16.698 1.00 90.56 85 GLU A C 1
ATOM 666 O O . GLU A 1 85 ? -6.425 10.176 16.597 1.00 90.56 85 GLU A O 1
ATOM 671 N N . ARG A 1 86 ? -4.237 10.257 16.048 1.00 94.38 86 ARG A N 1
ATOM 672 C CA . ARG A 1 86 ? -4.221 9.002 15.301 1.00 94.38 86 ARG A CA 1
ATOM 673 C C . ARG A 1 86 ? -3.520 7.939 16.135 1.00 94.38 86 ARG A C 1
ATOM 675 O O . ARG A 1 86 ? -2.391 8.138 16.577 1.00 94.38 86 ARG A O 1
ATOM 682 N N . LEU A 1 87 ? -4.190 6.806 16.311 1.00 95.94 87 LEU A N 1
ATOM 683 C CA . LEU A 1 87 ? -3.564 5.575 16.780 1.00 95.94 87 LEU A CA 1
ATOM 684 C C . LEU A 1 87 ? -3.467 4.627 15.597 1.00 95.94 87 LEU A C 1
ATOM 686 O O . LEU A 1 87 ? -4.431 4.505 14.841 1.00 95.94 87 LEU A O 1
ATOM 690 N N . GLY A 1 88 ? -2.353 3.934 15.437 1.00 96.50 88 GLY A N 1
ATOM 691 C CA . GLY A 1 88 ? -2.258 2.910 14.419 1.00 96.50 88 GLY A CA 1
ATOM 692 C C . GLY A 1 88 ? -1.062 1.996 14.570 1.00 96.50 88 GLY A C 1
ATOM 693 O O . GLY A 1 88 ? -0.274 2.091 15.506 1.00 96.50 88 GLY A O 1
ATOM 694 N N . ARG A 1 89 ? -0.974 1.079 13.619 1.00 96.00 89 ARG A N 1
ATOM 695 C CA . ARG A 1 89 ? 0.089 0.099 13.477 1.00 96.00 89 ARG A CA 1
ATOM 696 C C . ARG A 1 89 ? 0.381 -0.077 12.001 1.00 96.00 89 ARG A C 1
ATOM 698 O O . ARG A 1 89 ? -0.521 0.037 11.168 1.00 96.00 89 ARG A O 1
ATOM 705 N N . SER A 1 90 ? 1.639 -0.338 11.679 1.00 95.25 90 SER A N 1
ATOM 706 C CA . SER A 1 90 ? 2.044 -0.569 10.303 1.00 95.25 90 SER A CA 1
ATOM 707 C C . SER A 1 90 ? 3.232 -1.516 10.192 1.00 95.25 90 SER A C 1
ATOM 709 O O . SER A 1 90 ? 3.910 -1.787 11.185 1.00 95.25 90 SER A O 1
ATOM 711 N N . ALA A 1 91 ? 3.457 -2.046 8.991 1.00 94.88 91 ALA A N 1
ATOM 712 C CA . ALA A 1 91 ? 4.599 -2.899 8.688 1.00 94.88 91 ALA A CA 1
ATOM 713 C C . ALA A 1 91 ? 4.993 -2.806 7.211 1.00 94.88 91 ALA A C 1
ATOM 715 O O . ALA A 1 91 ? 4.138 -2.671 6.331 1.00 94.88 91 ALA A O 1
ATOM 716 N N . TRP A 1 92 ? 6.291 -2.946 6.949 1.00 94.38 92 TRP A N 1
ATOM 717 C CA . TRP A 1 92 ? 6.825 -3.188 5.613 1.00 94.38 92 TRP A CA 1
ATOM 718 C C . TRP A 1 92 ? 6.679 -4.663 5.247 1.00 94.38 92 TRP A C 1
ATOM 720 O O . TRP A 1 92 ? 7.013 -5.540 6.043 1.00 94.38 92 TRP A O 1
ATOM 730 N N . LEU A 1 93 ? 6.184 -4.934 4.041 1.00 95.62 93 LEU A N 1
ATOM 731 C CA . LEU A 1 93 ? 6.096 -6.285 3.483 1.00 95.62 93 LEU A CA 1
ATOM 732 C C . LEU A 1 93 ? 7.188 -6.493 2.442 1.00 95.62 93 LEU A C 1
ATOM 734 O O . LEU A 1 93 ? 7.787 -7.564 2.367 1.00 95.62 93 LEU A O 1
ATOM 738 N N . ARG A 1 94 ? 7.445 -5.464 1.636 1.00 96.44 94 ARG A N 1
ATOM 739 C CA . ARG A 1 94 ? 8.543 -5.414 0.674 1.00 96.44 94 ARG A CA 1
ATOM 740 C C . ARG A 1 94 ? 9.140 -4.019 0.687 1.00 96.44 94 ARG A C 1
ATOM 742 O O . ARG A 1 94 ? 8.410 -3.032 0.730 1.00 96.44 94 ARG A O 1
ATOM 749 N N . GLU A 1 95 ? 10.456 -3.964 0.595 1.00 94.62 95 GLU A N 1
ATOM 750 C CA . GLU A 1 95 ? 11.224 -2.734 0.464 1.00 94.62 95 GLU A CA 1
ATOM 751 C C . GLU A 1 95 ? 12.202 -2.897 -0.693 1.00 94.62 95 GLU A C 1
ATOM 753 O O . GLU A 1 95 ? 12.757 -3.978 -0.895 1.00 94.62 95 GLU A O 1
ATOM 758 N N . ARG A 1 96 ? 12.412 -1.809 -1.433 1.00 92.25 96 ARG A N 1
ATOM 759 C CA . ARG A 1 96 ? 13.334 -1.677 -2.561 1.00 92.25 96 ARG A CA 1
ATOM 760 C C . ARG A 1 96 ? 13.181 -2.808 -3.577 1.00 92.25 96 ARG A C 1
ATOM 762 O O . ARG A 1 96 ? 14.166 -3.343 -4.079 1.00 92.25 96 ARG A O 1
ATOM 769 N N . ALA A 1 97 ? 11.938 -3.192 -3.847 1.00 94.94 97 ALA A N 1
ATOM 770 C CA . ALA A 1 97 ? 11.632 -4.263 -4.771 1.00 94.94 97 ALA A CA 1
ATOM 771 C C . ALA A 1 97 ? 11.785 -3.781 -6.216 1.00 94.94 97 ALA A C 1
ATOM 773 O O . ALA A 1 97 ? 11.378 -2.670 -6.565 1.00 94.94 97 ALA A O 1
ATOM 774 N N . ASP A 1 98 ? 12.347 -4.651 -7.051 1.00 96.56 98 ASP A N 1
ATOM 775 C CA . ASP A 1 98 ? 12.291 -4.502 -8.499 1.00 96.56 98 ASP A CA 1
ATOM 776 C C . ASP A 1 98 ? 10.832 -4.683 -8.967 1.00 96.56 98 ASP A C 1
ATOM 778 O O . ASP A 1 98 ? 10.203 -5.681 -8.590 1.00 96.56 98 ASP A O 1
ATOM 782 N N . PRO A 1 99 ? 10.257 -3.744 -9.739 1.00 95.69 99 PRO A N 1
ATOM 783 C CA . PRO A 1 99 ? 8.842 -3.813 -10.083 1.00 95.69 99 PRO A CA 1
ATOM 784 C C . PRO A 1 99 ? 8.466 -4.992 -10.981 1.00 95.69 99 PRO A C 1
ATOM 786 O O . PRO A 1 99 ? 7.376 -5.544 -10.823 1.00 95.69 99 PRO A O 1
ATOM 789 N N . ASP A 1 100 ? 9.348 -5.399 -11.895 1.00 95.38 100 ASP A N 1
ATOM 790 C CA . ASP A 1 100 ? 9.087 -6.516 -12.806 1.00 95.38 100 ASP A CA 1
ATOM 791 C C . ASP A 1 100 ? 9.122 -7.852 -12.055 1.00 95.38 100 ASP A C 1
ATOM 793 O O . ASP A 1 100 ? 8.250 -8.705 -12.243 1.00 95.38 100 ASP A O 1
ATOM 797 N N . ALA A 1 101 ? 10.079 -8.021 -11.141 1.00 95.25 101 ALA A N 1
ATOM 798 C CA . ALA A 1 101 ? 10.119 -9.164 -10.238 1.00 95.25 101 ALA A CA 1
ATOM 799 C C . ALA A 1 101 ? 8.896 -9.188 -9.307 1.00 95.25 101 ALA A C 1
ATOM 801 O O . ALA A 1 101 ? 8.251 -10.230 -9.162 1.00 95.25 101 ALA A O 1
ATOM 802 N N . LEU A 1 102 ? 8.538 -8.039 -8.719 1.00 97.25 102 LEU A N 1
ATOM 803 C CA . LEU A 1 102 ? 7.374 -7.924 -7.842 1.00 97.25 102 LEU A CA 1
ATOM 804 C C . LEU A 1 102 ? 6.075 -8.245 -8.588 1.00 97.25 102 LEU A C 1
ATOM 806 O O . LEU A 1 102 ? 5.196 -8.877 -8.010 1.00 97.25 102 LEU A O 1
ATOM 810 N N . ALA A 1 103 ? 5.948 -7.883 -9.868 1.00 96.88 103 ALA A N 1
ATOM 811 C CA . ALA A 1 103 ? 4.762 -8.182 -10.671 1.00 96.88 103 ALA A CA 1
ATOM 812 C C . ALA A 1 103 ? 4.436 -9.685 -10.720 1.00 96.88 103 ALA A C 1
ATOM 814 O O . ALA A 1 103 ? 3.262 -10.056 -10.741 1.00 96.88 103 ALA A O 1
ATOM 815 N N . GLY A 1 104 ? 5.454 -10.553 -10.678 1.00 95.69 104 GLY A N 1
ATOM 816 C CA . GLY A 1 104 ? 5.276 -12.007 -10.641 1.00 95.69 104 GLY A CA 1
ATOM 817 C C . GLY A 1 104 ? 4.704 -12.548 -9.325 1.00 95.69 104 GLY A C 1
ATOM 818 O O . GLY A 1 104 ? 4.120 -13.631 -9.319 1.00 95.69 104 GLY A O 1
ATOM 819 N N . GLU A 1 105 ? 4.837 -11.809 -8.220 1.00 96.56 105 GLU A N 1
ATOM 820 C CA . GLU A 1 105 ? 4.397 -12.235 -6.882 1.00 96.56 105 GLU A CA 1
ATOM 821 C C . GLU A 1 105 ? 3.385 -11.289 -6.215 1.00 96.56 105 GLU A C 1
ATOM 823 O O . GLU A 1 105 ? 2.902 -11.580 -5.117 1.00 96.56 105 GLU A O 1
ATOM 828 N N . ILE A 1 106 ? 3.025 -10.181 -6.872 1.00 97.75 106 ILE A N 1
ATOM 829 C CA . ILE A 1 106 ? 2.277 -9.071 -6.269 1.00 97.75 106 ILE A CA 1
ATOM 830 C C . ILE A 1 106 ? 0.959 -9.519 -5.641 1.00 97.75 106 ILE A C 1
ATOM 832 O O . ILE A 1 106 ? 0.619 -9.061 -4.556 1.00 97.75 106 ILE A O 1
ATOM 836 N N . GLU A 1 107 ? 0.232 -10.456 -6.254 1.00 97.69 107 GLU A N 1
ATOM 837 C CA . GLU A 1 107 ? -1.016 -10.957 -5.668 1.00 97.69 107 GLU A CA 1
ATOM 838 C C . GLU A 1 107 ? -0.789 -11.621 -4.303 1.00 97.69 107 GLU A C 1
ATOM 840 O O . GLU A 1 107 ? -1.550 -11.376 -3.368 1.00 97.69 107 GLU A O 1
ATOM 845 N N . GLY A 1 108 ? 0.277 -12.417 -4.166 1.00 98.12 108 GLY A N 1
ATOM 846 C CA . GLY A 1 108 ? 0.640 -13.055 -2.901 1.00 98.12 108 GLY A CA 1
ATOM 847 C C . GLY A 1 108 ? 1.060 -12.035 -1.845 1.00 98.12 108 GLY A C 1
ATOM 848 O O . GLY A 1 108 ? 0.641 -12.138 -0.692 1.00 98.12 108 GLY A O 1
ATOM 849 N N . VAL A 1 109 ? 1.817 -11.011 -2.250 1.00 98.38 109 VAL A N 1
ATOM 850 C CA . VAL A 1 109 ? 2.232 -9.913 -1.362 1.00 98.38 109 VAL A CA 1
ATOM 851 C C . VAL A 1 109 ? 1.026 -9.096 -0.886 1.00 98.38 109 VAL A C 1
ATOM 853 O O . VAL A 1 109 ? 0.950 -8.745 0.289 1.00 98.38 109 VAL A O 1
ATOM 856 N N . LEU A 1 110 ? 0.051 -8.824 -1.758 1.00 98.62 110 LEU A N 1
ATOM 857 C CA . LEU A 1 110 ? -1.172 -8.104 -1.392 1.00 98.62 110 LEU A CA 1
ATOM 858 C C . LEU A 1 110 ? -2.058 -8.912 -0.432 1.00 98.62 110 LEU A C 1
ATOM 860 O O . LEU A 1 110 ? -2.617 -8.334 0.503 1.00 98.62 110 LEU A O 1
ATOM 864 N N . GLU A 1 111 ? -2.171 -10.235 -0.610 1.00 98.56 111 GLU A N 1
ATOM 865 C CA . GLU A 1 111 ? -2.867 -11.096 0.360 1.00 98.56 111 GLU A CA 1
ATOM 866 C C . GLU A 1 111 ? -2.161 -11.105 1.718 1.00 98.56 111 GLU A C 1
ATOM 868 O O . GLU A 1 111 ? -2.813 -10.987 2.758 1.00 98.56 111 GLU A O 1
ATOM 873 N N . GLU A 1 112 ? -0.829 -11.212 1.718 1.00 98.38 112 GLU A N 1
ATOM 874 C CA . GLU A 1 112 ? -0.018 -11.144 2.932 1.00 98.38 112 GLU A CA 1
ATOM 875 C C . GLU A 1 112 ? -0.243 -9.814 3.663 1.00 98.38 112 GLU A C 1
ATOM 877 O O . GLU A 1 112 ? -0.613 -9.817 4.837 1.00 98.38 112 GLU A O 1
ATOM 882 N N . ALA A 1 113 ? -0.112 -8.691 2.952 1.00 98.31 113 ALA A N 1
ATOM 883 C CA . ALA A 1 113 ? -0.301 -7.345 3.482 1.00 98.31 113 ALA A CA 1
ATOM 884 C C . ALA A 1 113 ? -1.712 -7.140 4.053 1.00 98.31 113 ALA A C 1
ATOM 886 O O . ALA A 1 113 ? -1.881 -6.640 5.168 1.00 98.31 113 ALA A O 1
ATOM 887 N N . ARG A 1 114 ? -2.741 -7.571 3.312 1.00 98.31 114 ARG A N 1
ATOM 888 C CA . ARG A 1 114 ? -4.140 -7.472 3.738 1.00 98.31 114 ARG A CA 1
ATOM 889 C C . ARG A 1 114 ? -4.406 -8.307 4.984 1.00 98.31 114 ARG A C 1
ATOM 891 O O . ARG A 1 114 ? -5.111 -7.839 5.877 1.00 98.31 114 ARG A O 1
ATOM 898 N N . ARG A 1 115 ? -3.873 -9.530 5.053 1.00 98.00 115 ARG A N 1
ATOM 899 C CA . ARG A 1 115 ? -3.995 -10.391 6.236 1.00 98.00 115 ARG A CA 1
ATOM 900 C C . ARG A 1 115 ? -3.345 -9.733 7.452 1.00 98.00 115 ARG A C 1
ATOM 902 O O . ARG A 1 115 ? -4.023 -9.599 8.464 1.00 98.00 115 ARG A O 1
ATOM 909 N N . SER A 1 116 ? -2.113 -9.241 7.327 1.00 96.81 116 SER A N 1
ATOM 910 C CA . SER A 1 116 ? -1.417 -8.541 8.415 1.00 96.81 116 SER A CA 1
ATOM 911 C C . SER A 1 116 ? -2.212 -7.331 8.918 1.00 96.81 116 SER A C 1
ATOM 913 O O . SER A 1 116 ? -2.450 -7.204 10.114 1.00 96.81 116 SER A O 1
ATOM 915 N N . ALA A 1 117 ? -2.726 -6.488 8.013 1.00 97.38 117 ALA A N 1
ATOM 916 C CA . ALA A 1 117 ? -3.553 -5.340 8.397 1.00 97.38 117 ALA A CA 1
ATOM 917 C C . ALA A 1 117 ? -4.877 -5.742 9.070 1.00 97.38 117 ALA A C 1
ATOM 919 O O . ALA A 1 117 ? -5.397 -5.010 9.914 1.00 97.38 117 ALA A O 1
ATOM 920 N N . LYS A 1 118 ? -5.456 -6.888 8.694 1.00 96.88 118 LYS A N 1
ATOM 921 C CA . LYS A 1 118 ? -6.677 -7.421 9.318 1.00 96.88 118 LYS A CA 1
ATOM 922 C C . LYS A 1 118 ? -6.446 -7.960 10.721 1.00 96.88 118 LYS A C 1
ATOM 924 O O . LYS A 1 118 ? -7.363 -7.871 11.531 1.00 96.88 118 LYS A O 1
ATOM 929 N N . GLU A 1 119 ? -5.265 -8.507 10.990 1.00 96.75 119 GLU A N 1
ATOM 930 C CA . GLU A 1 119 ? -4.904 -9.036 12.308 1.00 96.75 119 GLU A CA 1
ATOM 931 C C . GLU A 1 119 ? -4.783 -7.934 13.362 1.00 96.75 119 GLU A C 1
ATOM 933 O O . GLU A 1 119 ? -5.012 -8.211 14.533 1.00 96.75 119 GLU A O 1
ATOM 938 N N . TRP A 1 120 ? -4.489 -6.693 12.963 1.00 97.00 120 TRP A N 1
ATOM 939 C CA . TRP A 1 120 ? -4.424 -5.566 13.891 1.00 97.00 120 TRP A CA 1
ATOM 940 C C . TRP A 1 120 ? -5.823 -5.051 14.239 1.00 97.00 120 TRP A C 1
ATOM 942 O O . TRP A 1 120 ? -6.569 -4.542 13.385 1.00 97.00 120 TRP A O 1
ATOM 952 N N . ASP A 1 121 ? -6.175 -5.181 15.516 1.00 95.06 121 ASP A N 1
ATOM 953 C CA . ASP A 1 121 ? -7.398 -4.639 16.090 1.00 95.06 121 ASP A CA 1
ATOM 954 C C . ASP A 1 121 ? -7.122 -3.373 16.918 1.00 95.06 121 ASP A C 1
ATOM 956 O O . ASP A 1 121 ? -6.026 -2.822 16.903 1.00 95.06 121 ASP A O 1
ATOM 960 N N . ARG A 1 122 ? -8.143 -2.850 17.611 1.00 94.00 122 ARG A N 1
ATOM 961 C CA . ARG A 1 122 ? -8.014 -1.610 18.394 1.00 94.00 122 ARG A CA 1
ATOM 962 C C . ARG A 1 122 ? -7.000 -1.703 19.536 1.00 94.00 122 ARG A C 1
ATOM 964 O O . ARG A 1 122 ? -6.476 -0.665 19.926 1.00 94.00 122 ARG A O 1
ATOM 971 N N . ALA A 1 123 ? -6.794 -2.885 20.108 1.00 94.50 123 ALA A N 1
ATOM 972 C CA . ALA A 1 123 ? -5.869 -3.104 21.213 1.00 94.50 123 ALA A CA 1
ATOM 973 C C . ALA A 1 123 ? -4.406 -3.134 20.745 1.00 94.50 123 ALA A C 1
ATOM 975 O O . ALA A 1 123 ? -3.519 -2.875 21.552 1.00 94.50 123 ALA A O 1
ATOM 976 N N . ASP A 1 124 ? -4.167 -3.393 19.456 1.00 94.69 124 ASP A N 1
ATOM 977 C CA . ASP A 1 124 ? -2.839 -3.370 18.835 1.00 94.69 124 ASP A CA 1
ATOM 978 C C . ASP A 1 124 ? -2.371 -1.970 18.408 1.00 94.69 124 ASP A C 1
ATOM 980 O O . ASP A 1 124 ? -1.239 -1.824 17.944 1.00 94.69 124 ASP A O 1
ATOM 984 N N . LEU A 1 125 ? -3.246 -0.957 18.457 1.00 95.06 125 LEU A N 1
ATOM 985 C CA . LEU A 1 125 ? -2.941 0.369 17.921 1.00 95.06 125 LEU A CA 1
ATOM 986 C C . LEU A 1 125 ? -2.199 1.215 18.952 1.00 95.06 125 LEU A C 1
ATOM 988 O O . LEU A 1 125 ? -2.659 1.413 20.077 1.00 95.06 125 LEU A O 1
ATOM 992 N N . GLU A 1 126 ? -1.088 1.789 18.516 1.00 94.50 126 GLU A N 1
ATOM 993 C CA . GLU A 1 126 ? -0.226 2.648 19.320 1.00 94.50 126 GLU A CA 1
ATOM 994 C C . GLU A 1 126 ? -0.299 4.091 18.802 1.00 94.50 126 GLU A C 1
ATOM 996 O O . GLU A 1 126 ? -0.815 4.317 17.704 1.00 94.50 126 GLU A O 1
ATOM 1001 N N . PRO A 1 127 ? 0.170 5.102 19.556 1.00 94.00 127 PRO A N 1
ATOM 1002 C CA . PRO A 1 127 ? 0.304 6.457 19.030 1.00 94.00 127 PRO A CA 1
ATOM 1003 C C . PRO A 1 127 ? 1.000 6.456 17.666 1.00 94.00 127 PRO A C 1
ATOM 1005 O O . PRO A 1 127 ? 2.084 5.894 17.521 1.00 94.00 127 PRO A O 1
ATOM 1008 N N . TRP A 1 128 ? 0.354 7.049 16.658 1.00 89.88 128 TRP A N 1
ATOM 1009 C CA . TRP A 1 128 ? 0.846 6.991 15.287 1.00 89.88 128 TRP A CA 1
ATOM 1010 C C . TRP A 1 128 ? 2.177 7.721 15.162 1.00 89.88 128 TRP A C 1
ATOM 1012 O O . TRP A 1 128 ? 2.266 8.931 15.374 1.00 89.88 128 TRP A O 1
ATOM 1022 N N . ILE A 1 129 ? 3.199 6.972 14.771 1.00 79.94 129 ILE A N 1
ATOM 1023 C CA . ILE A 1 129 ? 4.473 7.521 14.337 1.00 79.94 129 ILE A CA 1
ATOM 1024 C C . ILE A 1 129 ? 4.420 7.502 12.814 1.00 79.94 129 ILE A C 1
ATOM 1026 O O . ILE A 1 129 ? 4.335 6.424 12.222 1.00 79.94 129 ILE A O 1
ATOM 1030 N N . GLU A 1 130 ? 4.408 8.683 12.186 1.00 72.12 130 GLU A N 1
ATOM 1031 C CA . GLU A 1 130 ? 4.490 8.775 10.724 1.00 72.12 130 GLU A CA 1
ATOM 1032 C C . GLU A 1 130 ? 5.769 8.027 10.298 1.00 72.12 130 GLU A C 1
ATOM 1034 O O . GLU A 1 130 ? 6.848 8.348 10.814 1.00 72.12 130 GLU A O 1
ATOM 1039 N N . PRO A 1 131 ? 5.672 6.986 9.451 1.00 65.81 131 PRO A N 1
ATOM 1040 C CA . PRO A 1 131 ? 6.853 6.257 9.008 1.00 65.81 131 PRO A CA 1
ATOM 1041 C C . PRO A 1 131 ? 7.811 7.224 8.309 1.00 65.81 131 PRO A C 1
ATOM 1043 O O . PRO A 1 131 ? 7.360 8.167 7.659 1.00 65.81 131 PRO A O 1
ATOM 1046 N N . GLU A 1 132 ? 9.126 6.998 8.443 1.00 59.56 132 GLU A N 1
ATOM 1047 C CA . GLU A 1 132 ? 10.112 7.782 7.698 1.00 59.56 132 GLU A CA 1
ATOM 1048 C C . GLU A 1 132 ? 9.783 7.684 6.207 1.00 59.56 132 GLU A C 1
ATOM 1050 O O . GLU A 1 132 ? 9.876 6.625 5.584 1.00 59.56 132 GLU A O 1
ATOM 1055 N N . GLU A 1 133 ? 9.310 8.802 5.675 1.00 58.00 133 GLU A N 1
ATOM 1056 C CA . GLU A 1 133 ? 8.837 8.927 4.311 1.00 58.00 133 GLU A CA 1
ATOM 1057 C C . GLU A 1 133 ? 9.972 8.559 3.336 1.00 58.00 133 GLU A C 1
ATOM 1059 O O . GLU A 1 133 ? 11.138 8.877 3.610 1.00 58.00 133 GLU A O 1
ATOM 1064 N N . PRO A 1 134 ? 9.683 7.884 2.204 1.00 53.22 134 PRO A N 1
ATOM 1065 C CA . PRO A 1 134 ? 10.712 7.553 1.225 1.00 53.22 134 PRO A CA 1
ATOM 1066 C C . PRO A 1 134 ? 11.486 8.815 0.832 1.00 53.22 134 PRO A C 1
ATOM 1068 O O . PRO A 1 134 ? 10.924 9.904 0.727 1.00 53.22 134 PRO A O 1
ATOM 1071 N N . VAL A 1 135 ? 12.796 8.671 0.615 1.00 47.44 135 VAL A N 1
ATOM 1072 C CA . VAL A 1 135 ? 13.746 9.784 0.416 1.00 47.44 135 VAL A CA 1
ATOM 1073 C C . VAL A 1 135 ? 13.301 10.756 -0.694 1.00 47.44 135 VAL A C 1
ATOM 1075 O O . VAL A 1 135 ? 13.612 11.944 -0.616 1.00 47.44 135 VAL A O 1
ATOM 1078 N N . GLY A 1 136 ? 12.480 10.304 -1.650 1.00 48.41 136 GLY A N 1
ATOM 1079 C CA . GLY A 1 136 ? 11.831 11.144 -2.664 1.00 48.41 136 GLY A CA 1
ATOM 1080 C C . GLY A 1 136 ? 10.879 12.233 -2.132 1.00 48.41 136 GLY A C 1
ATOM 1081 O O . GLY A 1 136 ? 10.672 13.234 -2.812 1.00 48.41 136 GLY A O 1
ATOM 1082 N N . TRP A 1 137 ? 10.345 12.121 -0.908 1.00 48.72 137 TRP A N 1
ATOM 1083 C CA . TRP A 1 137 ? 9.488 13.155 -0.299 1.00 48.72 137 TRP A CA 1
ATOM 1084 C C . TRP A 1 137 ? 10.314 14.317 0.296 1.00 48.72 137 TRP A C 1
ATOM 1086 O O . TRP A 1 137 ? 9.851 15.461 0.349 1.00 48.72 137 TRP A O 1
ATOM 1096 N N . ARG A 1 138 ? 11.588 14.084 0.667 1.00 42.47 138 ARG A N 1
ATOM 1097 C CA . ARG A 1 138 ? 12.470 15.111 1.269 1.00 42.47 138 ARG A CA 1
ATOM 1098 C C . ARG A 1 138 ? 12.855 16.246 0.319 1.00 42.47 138 ARG A C 1
ATOM 1100 O O . ARG A 1 138 ? 13.178 17.337 0.796 1.00 42.47 138 ARG A O 1
ATOM 1107 N N . SER A 1 139 ? 12.754 16.042 -0.993 1.00 40.78 139 SER A N 1
ATOM 1108 C CA . SER A 1 139 ? 13.004 17.097 -1.985 1.00 40.78 139 SER A CA 1
ATOM 1109 C C . SER A 1 139 ? 11.989 18.247 -1.918 1.00 40.78 139 SER A C 1
ATOM 1111 O O . SER A 1 139 ? 12.240 19.307 -2.487 1.00 40.78 139 SER A O 1
ATOM 1113 N N . ILE A 1 140 ? 10.872 18.088 -1.195 1.00 47.84 140 ILE A N 1
ATOM 1114 C CA . ILE A 1 140 ? 9.789 19.083 -1.161 1.00 47.84 140 ILE A CA 1
ATOM 1115 C C . ILE A 1 140 ? 9.797 19.928 0.128 1.00 47.84 140 ILE A C 1
ATOM 1117 O O . ILE A 1 140 ? 9.380 21.083 0.093 1.00 47.84 140 ILE A O 1
ATOM 1121 N N . ALA A 1 141 ? 10.350 19.446 1.246 1.00 36.19 141 ALA A N 1
ATOM 1122 C CA . ALA A 1 141 ? 10.333 20.209 2.505 1.00 36.19 141 ALA A CA 1
ATOM 1123 C C . ALA A 1 141 ? 11.620 21.008 2.802 1.00 36.19 141 ALA A C 1
ATOM 1125 O O . ALA A 1 141 ? 11.576 21.974 3.562 1.00 36.19 141 ALA A O 1
ATOM 1126 N N . PHE A 1 142 ? 12.771 20.651 2.215 1.00 35.97 142 PHE A N 1
ATOM 1127 C CA . PHE A 1 142 ? 14.071 21.190 2.659 1.00 35.97 142 PHE A CA 1
ATOM 1128 C C . PHE A 1 142 ? 14.734 22.240 1.756 1.00 35.97 142 PHE A C 1
ATOM 1130 O O . PHE A 1 142 ? 15.767 22.789 2.139 1.00 35.97 142 PHE A O 1
ATOM 1137 N N . VAL A 1 143 ? 14.154 22.596 0.604 1.00 39.88 143 VAL A N 1
ATOM 1138 C CA . VAL A 1 143 ? 14.813 23.538 -0.328 1.00 39.88 143 VAL A CA 1
ATOM 1139 C C . VAL A 1 143 ? 14.534 25.022 -0.020 1.00 39.88 143 VAL A C 1
ATOM 1141 O O . VAL A 1 143 ? 15.301 25.878 -0.450 1.00 39.88 143 VAL A O 1
ATOM 1144 N N . TRP A 1 144 ? 13.541 25.369 0.810 1.00 37.59 144 TRP A N 1
ATOM 1145 C CA . TRP A 1 144 ? 13.219 26.788 1.084 1.00 37.59 144 TRP A CA 1
ATOM 1146 C C . TRP A 1 144 ? 13.547 27.308 2.488 1.00 37.59 144 TRP A C 1
ATOM 1148 O O . TRP A 1 144 ? 13.525 28.520 2.702 1.00 37.59 144 TRP A O 1
ATOM 1158 N N . ILE A 1 145 ? 13.929 26.450 3.438 1.00 43.53 145 ILE A N 1
ATOM 1159 C CA . ILE A 1 145 ? 14.295 26.914 4.788 1.00 43.53 145 ILE A CA 1
ATOM 1160 C C . ILE A 1 145 ? 15.710 27.536 4.843 1.00 43.53 145 ILE A C 1
ATOM 1162 O O . ILE A 1 145 ? 15.855 28.569 5.501 1.00 43.53 145 ILE A O 1
ATOM 1166 N N . PRO A 1 146 ? 16.750 27.053 4.123 1.00 44.84 146 PRO A N 1
ATOM 1167 C CA . PRO A 1 146 ? 18.070 27.681 4.225 1.00 44.84 146 PRO A CA 1
ATOM 1168 C C . PRO A 1 146 ? 18.145 29.054 3.536 1.00 44.84 146 PRO A C 1
ATOM 1170 O O . PRO A 1 146 ? 18.912 29.911 3.972 1.00 44.84 146 PRO A O 1
ATOM 1173 N N . PHE A 1 147 ? 17.347 29.296 2.487 1.00 43.28 147 PHE A N 1
ATOM 1174 C CA . PHE A 1 147 ? 17.412 30.547 1.718 1.00 43.28 147 PHE A CA 1
ATOM 1175 C C . PHE A 1 147 ? 16.751 31.735 2.431 1.00 43.28 147 PHE A C 1
ATOM 1177 O O . PHE A 1 147 ? 17.271 32.849 2.371 1.00 43.28 147 PHE A O 1
ATOM 1184 N N . LEU A 1 148 ? 15.655 31.510 3.162 1.00 47.56 148 LEU A N 1
ATOM 1185 C CA . LEU A 1 148 ? 14.990 32.578 3.919 1.00 47.56 148 LEU A CA 1
ATOM 1186 C C . LEU A 1 148 ? 15.767 32.967 5.185 1.00 47.56 148 LEU A C 1
ATOM 1188 O O . LEU A 1 148 ? 15.810 34.144 5.540 1.00 47.56 148 LEU A O 1
ATOM 1192 N N . VAL A 1 149 ? 16.454 32.011 5.820 1.00 53.56 149 VAL A N 1
ATOM 1193 C CA . VAL A 1 149 ? 17.305 32.294 6.987 1.00 53.56 149 VAL A CA 1
ATOM 1194 C C . VAL A 1 149 ? 18.574 33.053 6.578 1.00 53.56 149 VAL A C 1
ATOM 1196 O O . VAL A 1 149 ? 18.953 34.002 7.263 1.00 53.56 149 VAL A O 1
ATOM 1199 N N . LEU A 1 150 ? 19.196 32.730 5.434 1.00 49.97 150 LEU A N 1
ATOM 1200 C CA . LEU A 1 150 ? 20.362 33.487 4.957 1.00 49.97 150 LEU A CA 1
ATOM 1201 C C . LEU A 1 150 ? 20.009 34.918 4.515 1.00 49.97 150 LEU A C 1
ATOM 1203 O O . LEU A 1 150 ? 20.764 35.842 4.814 1.00 49.97 150 LEU A O 1
ATOM 1207 N N . ALA A 1 151 ? 18.863 35.127 3.858 1.00 52.94 151 ALA A N 1
ATOM 1208 C CA . ALA A 1 151 ? 18.430 36.467 3.447 1.00 52.94 151 ALA A CA 1
ATOM 1209 C C . ALA A 1 151 ? 18.150 37.385 4.653 1.00 52.94 151 ALA A C 1
ATOM 1211 O O . ALA A 1 151 ? 18.530 38.557 4.636 1.00 52.94 151 ALA A O 1
ATOM 1212 N N . ALA A 1 152 ? 17.562 36.848 5.729 1.00 54.88 152 ALA A N 1
ATOM 1213 C CA . ALA A 1 152 ? 17.327 37.596 6.964 1.00 54.88 152 ALA A CA 1
ATOM 1214 C C . ALA A 1 152 ? 18.634 37.965 7.695 1.00 54.88 152 ALA A C 1
ATOM 1216 O O . ALA A 1 152 ? 18.753 39.072 8.218 1.00 54.88 152 ALA A O 1
ATOM 1217 N N . ILE A 1 153 ? 19.641 37.081 7.688 1.00 58.59 153 ILE A N 1
ATOM 1218 C CA . ILE A 1 153 ? 20.948 37.348 8.314 1.00 58.59 153 ILE A CA 1
ATOM 1219 C C . ILE A 1 153 ? 21.725 38.431 7.552 1.00 58.59 153 ILE A C 1
ATOM 1221 O O . ILE A 1 153 ? 22.331 39.299 8.183 1.00 58.59 153 ILE A O 1
ATOM 1225 N N . VAL A 1 154 ? 21.687 38.422 6.214 1.00 58.28 154 VAL A N 1
ATOM 1226 C CA . VAL A 1 154 ? 22.367 39.437 5.386 1.00 58.28 154 VAL A CA 1
ATOM 1227 C C . VAL A 1 154 ? 21.701 40.810 5.524 1.00 58.28 154 VAL A C 1
ATOM 1229 O O . VAL A 1 154 ? 22.399 41.811 5.663 1.00 58.28 154 VAL A O 1
ATOM 1232 N N . LEU A 1 155 ? 20.366 40.878 5.565 1.00 57.00 155 LEU A N 1
ATOM 1233 C CA . LEU A 1 155 ? 19.659 42.146 5.780 1.00 57.00 155 LEU A CA 1
ATOM 1234 C C . LEU A 1 155 ? 19.921 42.726 7.179 1.00 57.00 155 LEU A C 1
ATOM 1236 O O . LEU A 1 155 ? 20.161 43.923 7.298 1.00 57.00 155 LEU A O 1
ATOM 1240 N N . TRP A 1 156 ? 19.975 41.886 8.219 1.00 55.62 156 TRP A N 1
ATOM 1241 C CA . TRP A 1 156 ? 20.276 42.339 9.582 1.00 55.62 156 TRP A CA 1
ATOM 1242 C C . TR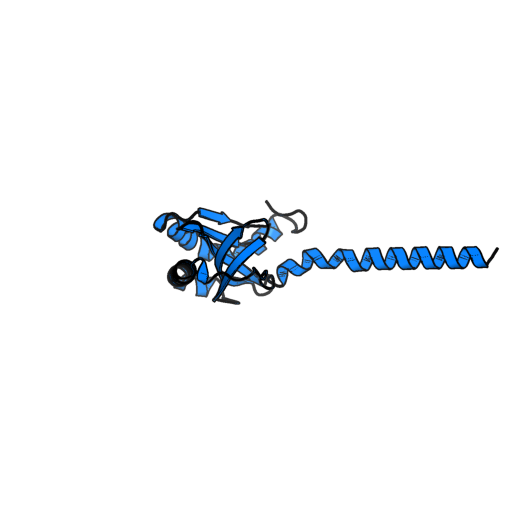P A 1 156 ? 21.720 42.841 9.752 1.00 55.62 156 TRP A C 1
ATOM 1244 O O . TRP A 1 156 ? 21.964 43.807 10.472 1.00 55.62 156 TRP A O 1
ATOM 1254 N N . THR A 1 157 ? 22.691 42.229 9.066 1.00 58.00 157 THR A N 1
ATOM 1255 C CA . THR A 1 157 ? 24.095 42.674 9.148 1.00 58.00 157 THR A CA 1
ATOM 1256 C C . THR A 1 157 ? 24.363 43.970 8.389 1.00 58.00 157 THR A C 1
ATOM 1258 O O . THR A 1 157 ? 25.192 44.757 8.840 1.00 58.00 157 THR A O 1
ATOM 1261 N N . VAL A 1 158 ? 23.665 44.227 7.279 1.00 59.25 158 VAL A N 1
ATOM 1262 C CA . VAL A 1 158 ? 23.792 45.498 6.545 1.00 59.25 158 VAL A CA 1
ATOM 1263 C C . VAL A 1 158 ? 23.177 46.656 7.336 1.00 59.25 158 VAL A C 1
ATOM 1265 O O . VAL A 1 158 ? 23.799 47.713 7.430 1.00 59.25 158 VAL A O 1
ATOM 1268 N N . ASP A 1 159 ? 22.018 46.443 7.962 1.00 56.12 159 ASP A N 1
ATOM 1269 C CA . ASP A 1 159 ? 21.336 47.473 8.758 1.00 56.12 159 ASP A CA 1
ATOM 1270 C C . ASP A 1 159 ? 22.152 47.852 10.010 1.00 56.12 159 ASP A C 1
ATOM 1272 O O . ASP A 1 159 ? 22.440 49.024 10.253 1.00 56.12 159 ASP A O 1
ATOM 1276 N N . TRP A 1 160 ? 22.681 46.851 10.727 1.00 59.59 160 TRP A N 1
ATOM 1277 C CA . TRP A 1 160 ? 23.549 47.067 11.892 1.00 59.59 160 TRP A CA 1
ATOM 1278 C C . TRP A 1 160 ? 24.850 47.819 11.564 1.00 59.59 160 TRP A C 1
ATOM 1280 O O . TRP A 1 160 ? 25.371 48.571 12.391 1.00 59.59 160 TRP A O 1
ATOM 1290 N N . PHE A 1 161 ? 25.410 47.615 10.368 1.00 55.69 161 PHE A N 1
ATOM 1291 C CA . PHE A 1 161 ? 26.652 48.276 9.965 1.00 55.69 161 PHE A CA 1
ATOM 1292 C C . PHE A 1 161 ? 26.423 49.732 9.530 1.00 55.69 161 PHE A C 1
ATOM 1294 O O . PHE A 1 161 ? 27.290 50.577 9.752 1.00 55.69 161 PHE A O 1
ATOM 1301 N N . LEU A 1 162 ? 25.256 50.044 8.956 1.00 56.44 162 LEU A N 1
ATOM 1302 C CA . LEU A 1 162 ? 24.897 51.402 8.539 1.00 56.44 162 LEU A CA 1
ATOM 1303 C C . LEU A 1 162 ? 24.550 52.311 9.728 1.00 56.44 162 LEU A C 1
ATOM 1305 O O . LEU A 1 162 ? 24.939 53.476 9.718 1.00 56.44 162 LEU A O 1
ATOM 1309 N N . GLU A 1 163 ? 23.930 51.786 10.790 1.00 59.50 163 GLU A N 1
ATOM 1310 C CA . GLU A 1 163 ? 23.646 52.560 12.013 1.00 59.50 163 GLU A CA 1
ATOM 1311 C C . GLU A 1 163 ? 24.902 52.958 12.813 1.00 59.50 163 GLU A C 1
ATOM 1313 O O . GLU A 1 163 ? 24.841 53.849 13.655 1.00 59.50 163 GLU A O 1
ATOM 1318 N N . ARG A 1 164 ? 26.053 52.318 12.569 1.00 57.19 164 ARG A N 1
ATOM 1319 C CA . ARG A 1 164 ? 27.321 52.600 13.272 1.00 57.19 164 ARG A CA 1
ATOM 1320 C C . ARG A 1 164 ? 28.306 53.483 12.503 1.00 57.19 164 ARG A C 1
ATOM 1322 O O . ARG A 1 164 ? 29.382 53.768 13.028 1.00 57.19 164 ARG A O 1
ATOM 1329 N N . LEU A 1 165 ? 27.969 53.879 11.276 1.00 54.31 165 LEU A N 1
ATOM 1330 C CA . LEU A 1 165 ? 28.816 54.705 10.404 1.00 54.31 165 LEU A CA 1
ATOM 1331 C C . LEU A 1 165 ? 28.274 56.127 10.165 1.00 54.31 165 LEU A C 1
ATOM 1333 O O . LEU A 1 165 ? 28.900 56.888 9.426 1.00 54.31 165 LEU A O 1
ATOM 1337 N N . LEU A 1 166 ? 27.163 56.492 10.813 1.00 49.09 166 LEU A N 1
ATOM 1338 C CA . LEU A 1 166 ? 26.643 57.861 10.945 1.00 49.09 166 LEU A CA 1
ATOM 1339 C C . LEU A 1 166 ? 26.821 58.355 12.386 1.00 49.09 166 LEU A C 1
ATOM 1341 O O . LEU A 1 166 ? 27.037 59.577 12.547 1.00 49.09 166 LEU A O 1
#

Sequence (166 aa):
MPNDSQGSPDAWERLEAPLRPLDSAVRAFAGRHGLELVENDRGWPSRRLRWTEAGVERAVDVFLQDEEAGTVAVWAAAWIERGGERLGRSAWLRERADPDALAGEIEGVLEEARRSAKEWDRADLEPWIEPEEPVGWRSIAFVWIPFLVLAAIVLWTVDWFLERLL

Secondary structure (DSSP, 8-state):
---TTS-SHHHHHHHHGGGGGGHHHHHHHHHHHTPEEEESGGGSSEEEEEEEETTEEEEEEEEEEETTTTEEEEEEEEEEEETTEEEEEEEEEEEEE-HHHHHHHHHHHHHHHHHHHHH--GGG-EE-------GGGHHHHSSSHHHHHHHHHHHHHHHHHHTT--

pLDDT: mean 83.17, std 19.89, range [35.97, 98.62]